Protein AF-W1V2W4-F1 (afdb_monomer)

InterPro domains:
  IPR027417 P-loop containing nucleoside triphosphate hydrolase [G3DSA:3.40.50.300] (11-116)
  IPR027417 P-loop containing nucleoside triphosphate hydrolase [SSF52540] (17-93)
  IPR048067 BREX-3 system BrxF [NF033453] (2-133)

pLDDT: mean 89.78, std 9.64, range [50.16, 97.0]

Sequence (136 aa):
VQDVRERWEQIQDDDERILFIVGGPGSGKSLLIRELSEQKGWKYLEAKQLIEEEFLLVPRDERPQLAEEVICRALSRSDTEVVLLDGINVFFAPILNLKPFELLKTISKKYPIVVGWRGHIEGDQLYLEHNNNPKH

Mean predicted aligned error: 4.46 Å

Nearest PDB structures (foldseek):
  6nyw-assembly1_B  TM=5.474E-01  e=3.063E-03  Drosophila melanogaster
  3hte-assembly1_F  TM=4.629E-01  e=1.077E-02  Escherichia coli K-12
  3hte-assembly1_E  TM=4.147E-01  e=1.384E-02  Escherichia coli K-12
  4eun-assembly1_A-2  TM=4.117E-01  e=4.291E-02  Janibacter sp. HTCC2649
  6kww-assembly24_L  TM=4.006E-01  e=9.123E-02  Staphylococcus aureus subsp. aureus Mu50

Foldseek 3Di:
DVVVVVVQVVCVPPLFQEAEDEEAPPPCLVVVLVVCCVVAVAAEDEVVQLCDPVLLVPPQVCLQVCSLVSSLVVVVVDPGQEYEYENLLVQLPVSSNYPSVVSSRVNRSVHNYYYYFYWDDDPNDTWGDHPNDTDD

Radius of gyration: 14.72 Å; Cα contacts (8 Å, |Δi|>4): 194; chains: 1; bounding box: 32×39×38 Å

Structure (mmCIF, N/CA/C/O backbone):
data_AF-W1V2W4-F1
#
_entry.id   AF-W1V2W4-F1
#
loop_
_atom_site.group_PDB
_atom_site.id
_atom_site.type_symbol
_atom_site.label_atom_id
_atom_site.label_alt_id
_atom_site.label_comp_id
_atom_site.label_asym_id
_atom_site.label_entity_id
_atom_site.label_seq_id
_atom_site.pdbx_PDB_ins_code
_atom_site.Cartn_x
_atom_site.Cartn_y
_atom_site.Cartn_z
_atom_site.occupancy
_atom_site.B_iso_or_equiv
_atom_site.auth_seq_id
_atom_site.auth_comp_id
_atom_site.auth_asym_id
_atom_site.auth_atom_id
_atom_site.pdbx_PDB_model_num
ATOM 1 N N . VAL A 1 1 ? -3.919 7.498 15.839 1.00 64.75 1 VAL A N 1
ATOM 2 C CA . VAL A 1 1 ? -4.554 6.162 15.691 1.00 64.75 1 VAL A CA 1
ATOM 3 C C . VAL A 1 1 ? -6.066 6.253 15.496 1.00 64.75 1 VAL A C 1
ATOM 5 O O . VAL A 1 1 ? -6.550 5.664 14.538 1.00 64.75 1 VAL A O 1
ATOM 8 N N . GLN A 1 2 ? -6.800 6.977 16.351 1.00 67.31 2 GLN A N 1
ATOM 9 C CA . GLN A 1 2 ? -8.268 7.069 16.284 1.00 67.31 2 GLN A CA 1
ATOM 10 C C . GLN A 1 2 ? -8.789 7.543 14.911 1.00 67.31 2 GLN A C 1
ATOM 12 O O . GLN A 1 2 ? -9.618 6.859 14.323 1.00 67.31 2 GLN A O 1
ATOM 17 N N . ASP A 1 3 ? -8.207 8.597 14.337 1.00 84.56 3 ASP A N 1
ATOM 18 C CA . ASP A 1 3 ? -8.630 9.133 13.030 1.00 84.56 3 ASP A CA 1
ATOM 19 C C . ASP A 1 3 ? -8.487 8.120 11.879 1.00 84.56 3 ASP A C 1
ATOM 21 O O . ASP A 1 3 ? -9.339 8.028 11.000 1.00 84.56 3 ASP A O 1
ATOM 25 N N . VAL A 1 4 ? -7.419 7.310 11.894 1.00 84.69 4 VAL A N 1
ATOM 26 C CA . VAL A 1 4 ? -7.187 6.264 10.879 1.00 84.69 4 VAL A CA 1
ATOM 27 C C . VAL A 1 4 ? -8.271 5.195 10.961 1.00 84.69 4 VAL A C 1
ATOM 29 O O . VAL A 1 4 ? -8.730 4.703 9.936 1.00 84.69 4 VAL A O 1
ATOM 32 N N . ARG A 1 5 ? -8.702 4.853 12.178 1.00 82.12 5 ARG A N 1
ATOM 33 C CA . ARG A 1 5 ? -9.769 3.880 12.404 1.00 82.12 5 ARG A CA 1
ATOM 34 C C . ARG A 1 5 ? -11.116 4.408 11.924 1.00 82.12 5 ARG A C 1
ATOM 36 O O . ARG A 1 5 ? -11.816 3.698 11.219 1.00 82.12 5 ARG A O 1
ATOM 43 N N . GLU A 1 6 ? -11.469 5.634 12.289 1.00 87.19 6 GLU A N 1
ATOM 44 C CA . GLU A 1 6 ? -12.731 6.239 11.851 1.00 87.19 6 GLU A CA 1
ATOM 45 C C . GLU A 1 6 ? -12.789 6.326 10.326 1.00 87.19 6 GLU A C 1
ATOM 47 O O . GLU A 1 6 ? -13.814 6.026 9.716 1.00 87.19 6 GLU A O 1
ATOM 52 N N . ARG A 1 7 ? -11.660 6.659 9.691 1.00 90.00 7 ARG A N 1
ATOM 53 C CA . ARG A 1 7 ? -11.567 6.666 8.234 1.00 90.00 7 ARG A CA 1
ATOM 54 C C . ARG A 1 7 ? -11.635 5.265 7.629 1.00 90.00 7 ARG A C 1
ATOM 56 O O . ARG A 1 7 ? -12.228 5.111 6.569 1.00 90.00 7 ARG A O 1
ATOM 63 N N . TRP A 1 8 ? -11.061 4.261 8.291 1.00 90.31 8 TRP A N 1
ATOM 64 C CA . TRP A 1 8 ? -11.168 2.858 7.885 1.00 90.31 8 TRP A CA 1
ATOM 65 C C . TRP A 1 8 ? -12.619 2.364 7.915 1.00 90.31 8 TRP A C 1
ATOM 67 O O . TRP A 1 8 ? -13.103 1.818 6.928 1.00 90.31 8 TRP A O 1
ATOM 77 N N . GLU A 1 9 ? -13.343 2.635 9.003 1.00 89.06 9 GLU A N 1
ATOM 78 C CA . GLU A 1 9 ? -14.748 2.240 9.166 1.00 89.06 9 GLU A CA 1
ATOM 79 C C . GLU A 1 9 ? -15.659 2.850 8.081 1.00 89.06 9 GLU A C 1
ATOM 81 O O . GLU 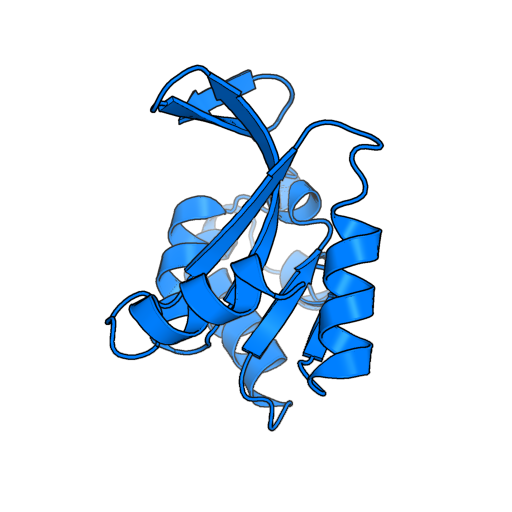A 1 9 ? -16.680 2.260 7.735 1.00 89.06 9 GLU A O 1
ATOM 86 N N . GLN A 1 10 ? -15.284 3.994 7.500 1.00 91.44 10 GLN A N 1
ATOM 87 C CA . GLN A 1 10 ? -16.025 4.634 6.405 1.00 91.44 10 GLN A CA 1
ATOM 88 C C . GLN A 1 10 ? -15.817 3.976 5.037 1.00 91.44 10 GLN A C 1
ATOM 90 O O . GLN A 1 10 ? -16.682 4.127 4.183 1.00 91.44 10 GLN A O 1
ATOM 95 N N . ILE A 1 11 ? -14.683 3.303 4.818 1.00 92.44 11 ILE A N 1
ATOM 96 C CA . ILE A 1 11 ? -14.320 2.726 3.511 1.00 92.44 11 ILE A CA 1
ATOM 97 C C . ILE A 1 11 ? -14.387 1.196 3.499 1.00 92.44 11 ILE A C 1
ATOM 99 O O . ILE A 1 11 ? -14.098 0.579 2.482 1.00 92.44 11 ILE A O 1
ATOM 103 N N . GLN A 1 12 ? -14.721 0.556 4.624 1.00 89.75 12 GLN A N 1
ATOM 104 C CA . GLN A 1 12 ? -14.659 -0.905 4.774 1.00 89.75 12 GLN A CA 1
ATOM 105 C C . GLN A 1 12 ? -15.577 -1.674 3.806 1.00 89.75 12 GLN A C 1
ATOM 107 O O . GLN A 1 12 ? -15.279 -2.823 3.471 1.00 89.75 12 GLN A O 1
ATOM 112 N N . ASP A 1 13 ? -16.651 -1.025 3.346 1.00 91.62 13 ASP A N 1
ATOM 113 C CA . ASP A 1 13 ? -17.644 -1.570 2.414 1.00 91.62 13 ASP A CA 1
ATOM 114 C C . ASP A 1 13 ? -17.405 -1.135 0.953 1.00 91.62 13 ASP A C 1
ATOM 116 O O . ASP A 1 13 ? -18.168 -1.516 0.061 1.00 91.62 13 ASP A O 1
ATOM 120 N N . ASP A 1 14 ? -16.352 -0.355 0.686 1.00 94.31 14 ASP A N 1
ATOM 121 C CA . ASP A 1 14 ? -16.000 0.071 -0.669 1.00 94.31 14 ASP A CA 1
ATOM 122 C C . ASP A 1 14 ? -15.388 -1.087 -1.479 1.00 94.31 14 ASP A C 1
ATOM 124 O O . ASP A 1 14 ? -14.789 -2.017 -0.934 1.00 94.31 14 ASP A O 1
ATOM 128 N N . ASP A 1 15 ? -15.473 -1.007 -2.813 1.00 93.00 15 ASP A N 1
ATOM 129 C CA . ASP A 1 15 ? -14.776 -1.952 -3.702 1.00 93.00 15 ASP A CA 1
ATOM 130 C C . ASP A 1 15 ? -13.252 -1.823 -3.570 1.00 93.00 15 ASP A C 1
ATOM 132 O O . ASP A 1 15 ? -12.547 -2.819 -3.613 1.00 93.00 15 ASP A O 1
ATOM 136 N N . GLU A 1 16 ? -12.728 -0.608 -3.386 1.00 94.44 16 GLU A N 1
ATOM 137 C CA . GLU A 1 16 ? -11.293 -0.330 -3.258 1.00 94.44 16 GLU A CA 1
ATOM 138 C C . GLU A 1 16 ? -10.959 0.128 -1.833 1.00 94.44 16 GLU A C 1
ATOM 140 O O . GLU A 1 16 ? -11.102 1.300 -1.490 1.00 94.44 16 GLU A O 1
ATOM 145 N N . ARG A 1 17 ? -10.456 -0.788 -0.999 1.00 96.12 17 ARG A N 1
ATOM 146 C 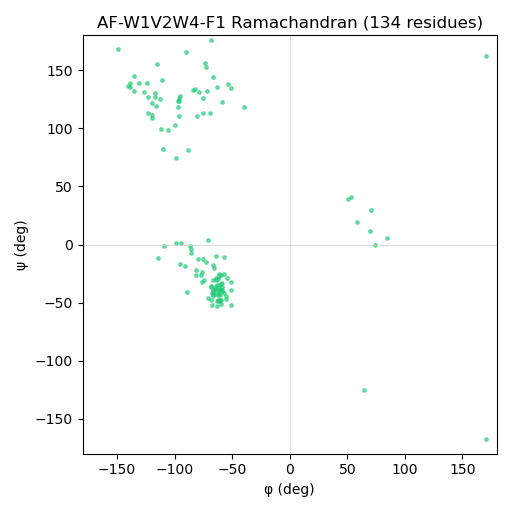CA . ARG A 1 17 ? -10.277 -0.553 0.445 1.00 96.12 17 ARG A CA 1
ATOM 147 C C . ARG A 1 17 ? -8.842 -0.183 0.783 1.00 96.12 17 ARG A C 1
ATOM 149 O O . ARG A 1 17 ? -8.063 -0.995 1.288 1.00 96.12 17 ARG A O 1
ATOM 156 N N . ILE A 1 18 ? -8.481 1.048 0.438 1.00 95.31 18 ILE A N 1
ATOM 157 C CA . ILE A 1 18 ? -7.134 1.595 0.619 1.00 95.31 18 ILE A CA 1
ATOM 158 C C . ILE A 1 18 ? -7.162 2.918 1.379 1.00 95.31 18 ILE A C 1
ATOM 160 O O . ILE A 1 18 ? -7.886 3.843 1.020 1.00 95.31 18 ILE A O 1
ATOM 164 N N . LEU A 1 19 ? -6.312 3.031 2.399 1.00 94.56 19 LEU A N 1
ATOM 165 C CA . LEU A 1 19 ? -6.089 4.277 3.128 1.00 94.56 19 LEU A CA 1
ATOM 166 C C . LEU A 1 19 ? -4.610 4.661 3.097 1.00 94.56 19 LEU A C 1
ATOM 168 O O . LEU A 1 19 ? -3.746 3.877 3.484 1.00 94.56 19 LEU A O 1
ATOM 172 N N . PHE A 1 20 ? -4.308 5.886 2.675 1.00 92.56 20 PHE A N 1
ATOM 173 C CA . PHE A 1 20 ? -2.943 6.406 2.681 1.00 92.56 20 PHE A CA 1
ATOM 174 C C . PHE A 1 20 ? -2.675 7.225 3.943 1.00 92.56 20 PHE A C 1
ATOM 176 O O . PHE A 1 20 ? -3.395 8.174 4.246 1.00 92.56 20 PHE A O 1
ATOM 183 N N . ILE A 1 21 ? -1.593 6.898 4.647 1.00 93.44 21 ILE A N 1
ATOM 184 C CA . ILE A 1 21 ? -1.017 7.751 5.686 1.00 93.44 21 ILE A CA 1
ATOM 185 C C . ILE A 1 21 ? 0.113 8.542 5.032 1.00 93.44 21 ILE A C 1
ATOM 187 O O . ILE A 1 21 ? 1.148 7.977 4.671 1.00 93.44 21 ILE A O 1
ATOM 191 N N . VAL A 1 22 ? -0.091 9.848 4.881 1.00 91.56 22 VAL A N 1
ATOM 192 C CA . VAL A 1 22 ? 0.766 10.724 4.073 1.00 91.56 22 VAL A CA 1
ATOM 193 C C . VAL A 1 22 ? 1.544 11.687 4.964 1.00 91.56 22 VAL A C 1
ATOM 195 O O . VAL A 1 22 ? 1.048 12.165 5.980 1.00 91.56 22 VAL A O 1
ATOM 198 N N . GLY A 1 23 ? 2.799 11.951 4.607 1.00 90.81 23 GLY A N 1
ATOM 199 C CA . GLY A 1 23 ? 3.651 12.906 5.312 1.00 90.81 23 GLY A CA 1
ATOM 200 C C . GLY A 1 23 ? 5.103 12.856 4.845 1.00 90.81 23 GLY A C 1
ATOM 201 O O . GLY A 1 23 ? 5.548 11.862 4.258 1.00 90.81 23 GLY A O 1
ATOM 202 N N . GLY A 1 24 ? 5.872 13.899 5.147 1.00 89.50 24 GLY A N 1
ATOM 203 C CA . GLY A 1 24 ? 7.289 13.989 4.787 1.00 89.50 24 GLY A CA 1
ATOM 204 C C . GLY A 1 24 ? 8.198 13.002 5.545 1.00 89.50 24 GLY A C 1
ATOM 205 O O . GLY A 1 24 ? 7.750 12.247 6.420 1.00 89.50 24 GLY A O 1
ATOM 206 N N . PRO A 1 25 ? 9.501 12.954 5.228 1.00 86.88 25 PRO A N 1
ATOM 207 C CA . PRO A 1 25 ? 10.486 12.223 6.025 1.00 86.88 25 PRO A CA 1
ATOM 208 C C . PRO A 1 25 ? 10.439 12.639 7.506 1.00 86.88 25 PRO A C 1
ATOM 210 O O . PRO A 1 25 ? 10.285 13.812 7.819 1.00 86.88 25 PRO A O 1
ATOM 213 N N . GLY A 1 26 ? 10.542 11.676 8.427 1.00 88.81 26 GLY A N 1
ATOM 214 C CA . GLY A 1 26 ? 10.526 11.955 9.871 1.00 88.81 26 GLY A CA 1
ATOM 215 C C . GLY A 1 26 ? 9.159 12.313 10.472 1.00 88.81 26 GLY A C 1
ATOM 216 O O . GLY A 1 26 ? 9.068 12.466 11.682 1.00 88.81 26 GLY A O 1
ATOM 217 N N . SER A 1 27 ? 8.079 12.367 9.684 1.00 91.69 27 SER A N 1
ATOM 218 C CA . SER A 1 27 ? 6.745 12.783 10.158 1.00 91.69 27 SER A CA 1
ATOM 219 C C . SER A 1 27 ? 6.018 11.787 11.080 1.00 91.69 27 SER A C 1
ATOM 221 O O . SER A 1 27 ? 4.849 11.986 11.387 1.00 91.69 27 SER A O 1
ATOM 223 N N . GLY A 1 28 ? 6.648 10.670 11.460 1.00 93.81 28 GLY A N 1
ATOM 224 C CA . GLY A 1 28 ? 6.046 9.671 12.353 1.00 93.81 28 GLY A CA 1
ATOM 225 C C . GLY A 1 28 ? 5.131 8.621 11.701 1.00 93.81 28 GLY A C 1
ATOM 226 O O . GLY A 1 28 ? 4.581 7.797 12.420 1.00 93.81 28 GLY A O 1
ATOM 227 N N . LYS A 1 29 ? 4.995 8.563 10.364 1.00 94.12 29 LYS A N 1
ATOM 228 C CA . LYS A 1 29 ? 4.132 7.564 9.678 1.00 94.12 29 LYS A CA 1
ATOM 229 C C . LYS A 1 29 ? 4.393 6.121 10.115 1.00 94.12 29 LYS A C 1
ATOM 231 O O . LYS A 1 29 ? 3.468 5.423 10.502 1.00 94.12 29 LYS A O 1
ATOM 236 N N . SER A 1 30 ? 5.653 5.687 10.073 1.00 94.56 30 SER A N 1
ATOM 237 C CA . SER A 1 30 ? 6.036 4.323 10.454 1.00 94.56 30 SER A CA 1
ATOM 238 C C . SER A 1 30 ? 5.763 4.033 11.930 1.00 94.56 30 SER A C 1
ATOM 240 O O . SER A 1 30 ? 5.455 2.898 12.275 1.00 94.56 30 SER A O 1
ATOM 242 N N . LEU A 1 31 ? 5.846 5.050 12.799 1.00 95.56 31 LEU A N 1
ATOM 243 C CA . LEU A 1 31 ? 5.472 4.920 14.207 1.00 95.56 31 LEU A CA 1
ATOM 244 C C . LEU A 1 31 ? 3.961 4.692 14.333 1.00 95.56 31 LEU A C 1
ATOM 246 O O . LEU A 1 31 ? 3.556 3.687 14.903 1.00 95.56 31 LEU A O 1
ATOM 250 N N . LEU A 1 32 ? 3.145 5.545 13.703 1.00 95.31 32 LEU A N 1
ATOM 251 C CA . LEU A 1 32 ? 1.684 5.411 13.690 1.00 95.31 32 LEU A CA 1
ATOM 252 C C . LEU A 1 32 ? 1.226 4.057 13.122 1.00 95.31 32 LEU A C 1
ATOM 254 O O . LEU A 1 32 ? 0.314 3.431 13.655 1.00 95.31 32 LEU A O 1
ATOM 258 N N . ILE A 1 33 ? 1.868 3.589 12.051 1.00 95.69 33 ILE A N 1
ATOM 259 C CA . ILE A 1 33 ? 1.590 2.280 11.455 1.00 95.69 33 ILE A CA 1
ATOM 260 C C . ILE A 1 33 ? 1.886 1.143 12.447 1.00 95.69 33 ILE A C 1
ATOM 262 O O . ILE A 1 33 ? 1.093 0.213 12.571 1.00 95.69 33 ILE A O 1
ATOM 266 N N . ARG A 1 34 ? 3.004 1.203 13.175 1.00 95.75 34 ARG A N 1
ATOM 267 C CA . ARG A 1 34 ? 3.342 0.182 14.181 1.00 95.75 34 ARG A CA 1
ATOM 268 C C . ARG A 1 34 ? 2.377 0.210 15.364 1.00 95.75 34 ARG A C 1
ATOM 270 O O . ARG A 1 34 ? 1.899 -0.846 15.761 1.00 95.75 34 ARG A O 1
ATOM 277 N N . GLU A 1 35 ? 2.009 1.397 15.842 1.00 96.00 35 GLU A N 1
ATOM 278 C CA . GLU A 1 35 ? 0.992 1.562 16.890 1.00 96.00 35 GLU A CA 1
ATOM 279 C C . GLU A 1 35 ? -0.363 0.966 16.478 1.00 96.00 35 GLU A C 1
ATOM 281 O O . GLU A 1 35 ? -1.024 0.316 17.287 1.00 96.00 35 GLU A O 1
ATOM 286 N N . LEU A 1 36 ? -0.778 1.138 15.215 1.00 95.00 36 LEU A N 1
ATOM 287 C CA . LEU A 1 36 ? -1.988 0.503 14.678 1.00 95.00 36 LEU A CA 1
ATOM 288 C C . LEU A 1 36 ? -1.895 -1.025 14.726 1.00 95.00 36 LEU A C 1
ATOM 290 O O . LEU A 1 36 ? -2.856 -1.680 15.126 1.00 95.00 36 LEU A O 1
ATOM 294 N N . SER A 1 37 ? -0.741 -1.588 14.359 1.00 95.12 37 SER A N 1
ATOM 295 C CA . SER A 1 37 ? -0.515 -3.035 14.413 1.00 95.12 37 SER A CA 1
ATOM 296 C C . SER A 1 37 ? -0.650 -3.567 15.841 1.00 95.12 37 SER A C 1
ATOM 298 O O . SER A 1 37 ? -1.390 -4.521 16.073 1.00 95.12 37 SER A O 1
ATOM 300 N N . GLU A 1 38 ? -0.010 -2.904 16.805 1.00 95.25 38 GLU A N 1
ATOM 301 C CA . GLU A 1 38 ? -0.039 -3.289 18.221 1.00 95.25 38 GLU A CA 1
ATOM 302 C C . GLU A 1 38 ? -1.441 -3.173 18.834 1.00 95.25 38 GLU A C 1
ATOM 304 O O . GLU A 1 38 ? -1.880 -4.065 19.557 1.00 95.25 38 GLU A O 1
ATOM 309 N N . GLN A 1 39 ? -2.169 -2.094 18.536 1.00 93.50 39 GLN A N 1
ATOM 310 C CA . GLN A 1 39 ? -3.467 -1.819 19.159 1.00 93.50 39 GLN A CA 1
ATOM 311 C C . GLN A 1 39 ? -4.633 -2.581 18.522 1.00 93.50 39 GLN A C 1
ATOM 313 O O . GLN A 1 39 ? -5.659 -2.771 19.179 1.00 93.50 39 GLN A O 1
ATOM 318 N N . LYS A 1 40 ? -4.526 -2.956 17.241 1.00 90.75 40 LYS A N 1
ATOM 319 C CA . LYS A 1 40 ? -5.632 -3.558 16.472 1.00 90.75 40 LYS A CA 1
ATOM 320 C C . LYS A 1 40 ? -5.390 -5.005 16.063 1.00 90.75 40 LYS A C 1
ATOM 322 O O . LYS A 1 40 ? -6.316 -5.652 15.593 1.00 90.75 40 LYS A O 1
ATOM 327 N N . GLY A 1 41 ? -4.168 -5.517 16.211 1.00 92.25 41 GLY A N 1
ATOM 328 C CA . GLY A 1 41 ? -3.805 -6.834 15.682 1.00 92.25 41 GLY A CA 1
ATOM 32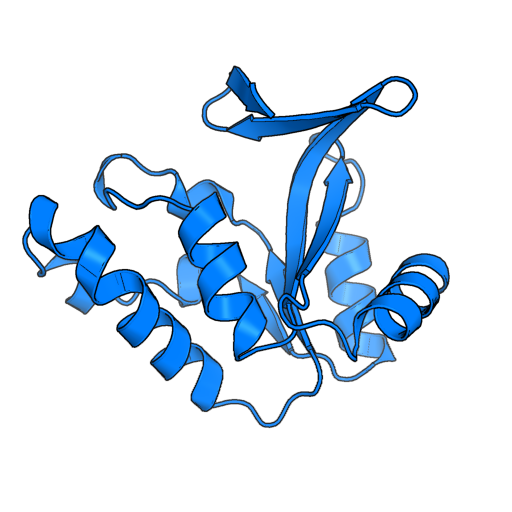9 C C . GLY A 1 41 ? -3.740 -6.872 14.150 1.00 92.25 41 GLY A C 1
ATOM 330 O O . GLY A 1 41 ? -3.656 -7.946 13.556 1.00 92.25 41 GLY A O 1
ATOM 331 N N . TRP A 1 42 ? -3.770 -5.707 13.498 1.00 94.81 42 TRP A N 1
ATOM 332 C CA . TRP A 1 42 ? -3.585 -5.578 12.057 1.00 94.81 42 TRP A CA 1
ATOM 333 C C . TRP A 1 42 ? -2.155 -5.951 11.670 1.00 94.81 42 TRP A C 1
ATOM 335 O O . TRP A 1 42 ? -1.196 -5.682 12.404 1.00 94.81 42 TRP A O 1
ATOM 345 N N . LYS A 1 43 ? -1.985 -6.581 10.508 1.00 95.44 43 LYS A N 1
ATOM 346 C CA . LYS A 1 43 ? -0.694 -7.146 10.114 1.00 95.44 43 LYS A CA 1
ATOM 347 C C . LYS A 1 43 ? 0.238 -6.072 9.562 1.00 95.44 43 LYS A C 1
ATOM 349 O O . LYS A 1 43 ? 0.049 -5.609 8.444 1.00 95.44 43 LYS A O 1
ATOM 354 N N . TYR A 1 44 ? 1.300 -5.748 10.297 1.00 96.19 44 TYR A N 1
ATOM 355 C CA . TYR A 1 44 ? 2.421 -4.966 9.767 1.00 96.19 44 TYR A CA 1
ATOM 356 C C . TYR A 1 44 ? 3.271 -5.771 8.781 1.00 96.19 44 TYR A C 1
ATOM 358 O O . TYR A 1 44 ? 3.682 -6.896 9.089 1.00 96.19 44 TYR A O 1
ATOM 366 N N . LEU A 1 45 ? 3.574 -5.164 7.630 1.00 95.75 45 LEU A N 1
ATOM 367 C CA . LEU A 1 45 ? 4.534 -5.649 6.642 1.00 95.75 45 LEU A CA 1
ATOM 368 C C . LEU A 1 45 ? 5.371 -4.491 6.091 1.00 95.75 45 LEU A C 1
ATOM 370 O O . LEU A 1 45 ? 4.862 -3.422 5.744 1.00 95.75 45 LEU A O 1
ATOM 374 N N . GLU A 1 46 ? 6.668 -4.738 5.928 1.00 96.00 46 GLU A N 1
ATOM 375 C CA . GLU A 1 46 ? 7.483 -3.896 5.058 1.00 96.00 46 GLU A CA 1
ATOM 376 C C . GLU A 1 46 ? 7.234 -4.305 3.605 1.00 96.00 46 GLU A C 1
ATOM 378 O O . GLU A 1 46 ? 7.353 -5.480 3.266 1.00 96.00 46 GLU A O 1
ATOM 383 N N . ALA A 1 47 ? 6.972 -3.350 2.712 1.00 95.38 47 ALA A N 1
ATOM 384 C CA . ALA A 1 47 ? 6.670 -3.621 1.304 1.00 95.38 47 ALA A CA 1
ATOM 385 C C . ALA A 1 47 ? 7.752 -4.464 0.603 1.00 95.38 47 ALA A C 1
ATOM 387 O O . ALA A 1 47 ? 7.446 -5.250 -0.288 1.00 95.38 47 ALA A O 1
ATOM 388 N N . LYS A 1 48 ? 9.015 -4.367 1.044 1.00 94.06 48 LYS A N 1
ATOM 389 C CA . LYS A 1 48 ? 10.121 -5.189 0.521 1.00 94.06 48 LYS A CA 1
ATOM 390 C C . LYS A 1 48 ? 9.906 -6.691 0.745 1.00 94.06 48 LYS A C 1
ATOM 392 O O . LYS A 1 48 ? 10.406 -7.484 -0.033 1.00 94.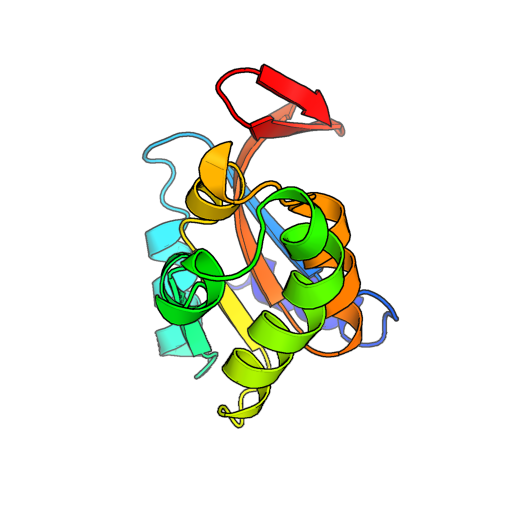06 48 LYS A O 1
ATOM 397 N N . GLN A 1 49 ? 9.155 -7.073 1.780 1.00 9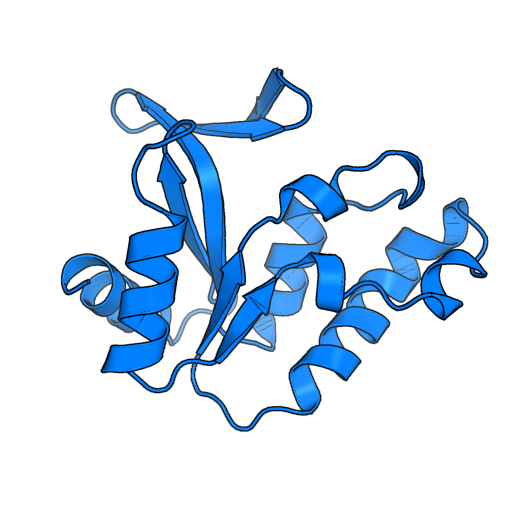3.62 49 GLN A N 1
ATOM 398 C CA . GLN A 1 49 ? 8.827 -8.468 2.095 1.00 93.62 49 GLN A CA 1
ATOM 399 C C . GLN A 1 49 ? 7.808 -9.064 1.116 1.00 93.62 49 GLN A C 1
ATOM 401 O O . GLN A 1 49 ? 7.646 -10.276 1.082 1.00 93.62 49 GLN A O 1
ATOM 406 N N . LEU A 1 50 ? 7.124 -8.224 0.331 1.00 92.69 50 LEU A N 1
ATOM 407 C CA . LEU A 1 50 ? 6.199 -8.658 -0.718 1.00 92.69 50 LEU A CA 1
ATOM 408 C C . LEU A 1 50 ? 6.906 -8.938 -2.053 1.00 92.69 50 LEU A C 1
ATOM 410 O O . LEU A 1 50 ? 6.269 -9.409 -2.991 1.00 92.69 50 LEU A O 1
ATOM 414 N N . ILE A 1 51 ? 8.202 -8.629 -2.153 1.00 90.69 51 ILE A N 1
ATOM 415 C CA . ILE A 1 51 ? 9.028 -8.892 -3.330 1.00 90.69 51 ILE A CA 1
ATOM 416 C C . ILE A 1 51 ? 9.946 -10.073 -3.006 1.00 90.69 51 ILE A C 1
ATOM 418 O O . ILE A 1 51 ? 10.970 -9.904 -2.348 1.00 90.69 51 ILE A O 1
ATOM 422 N N . GLU A 1 52 ? 9.561 -11.270 -3.447 1.00 86.75 52 GLU A N 1
ATOM 423 C CA . GLU A 1 52 ? 10.374 -12.486 -3.301 1.00 86.75 52 GLU A CA 1
ATOM 424 C C . GLU A 1 52 ? 11.579 -12.458 -4.269 1.00 86.75 52 GLU A C 1
ATOM 426 O O . GLU A 1 52 ? 11.526 -11.822 -5.326 1.00 86.75 52 GLU A O 1
ATOM 431 N N . GLU A 1 53 ? 12.682 -13.135 -3.935 1.00 87.81 53 GLU A N 1
ATOM 432 C CA . GLU A 1 53 ? 13.882 -13.166 -4.792 1.00 87.81 53 GLU A CA 1
ATOM 433 C C . GLU A 1 53 ? 13.579 -13.801 -6.157 1.00 87.81 53 GLU A C 1
ATOM 435 O O . GLU A 1 53 ? 14.058 -13.339 -7.194 1.00 87.81 53 GLU A O 1
ATOM 440 N N . GLU A 1 54 ? 12.699 -14.799 -6.176 1.00 90.38 54 GLU A N 1
ATOM 441 C CA . GLU A 1 54 ? 12.216 -15.480 -7.372 1.00 90.38 54 GLU A CA 1
ATOM 442 C C . GLU A 1 54 ? 11.471 -14.529 -8.318 1.00 90.38 54 GLU A C 1
ATOM 444 O O . GLU A 1 54 ? 11.537 -14.693 -9.538 1.00 90.38 54 GLU A O 1
ATOM 449 N N . PHE A 1 55 ? 10.827 -13.479 -7.794 1.00 92.69 55 PHE A N 1
ATOM 450 C CA . PHE A 1 55 ? 10.195 -12.452 -8.626 1.00 92.69 55 PHE A CA 1
ATOM 451 C C . PHE A 1 55 ? 11.225 -11.682 -9.463 1.00 92.69 55 PHE A C 1
ATOM 453 O O . PHE A 1 55 ? 10.932 -11.233 -10.572 1.00 92.69 55 PHE A O 1
ATOM 460 N N . LEU A 1 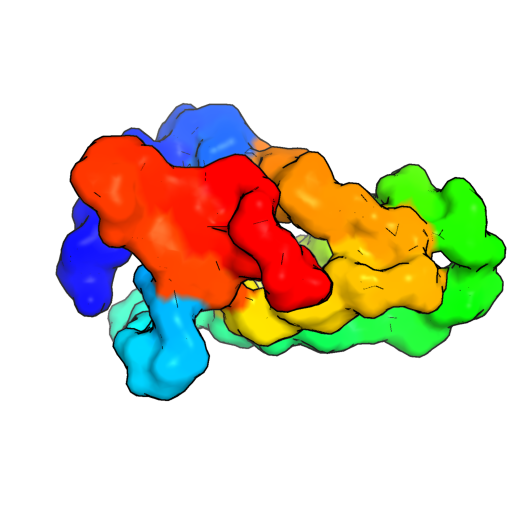56 ? 12.465 -11.562 -8.978 1.00 91.69 56 LEU A N 1
ATOM 461 C CA . LEU A 1 56 ? 13.551 -10.917 -9.716 1.00 91.69 56 LEU A CA 1
ATOM 462 C C . LEU A 1 56 ? 14.102 -11.791 -10.852 1.00 91.69 56 LEU A C 1
ATOM 464 O O . LEU A 1 56 ? 14.814 -11.261 -11.709 1.00 91.69 56 LEU A O 1
ATOM 468 N N . LEU A 1 57 ? 13.752 -13.080 -10.903 1.00 94.25 57 LEU A N 1
ATOM 469 C CA . LEU A 1 57 ? 14.079 -13.977 -12.017 1.00 94.25 57 LEU A CA 1
ATOM 470 C C . LEU A 1 57 ? 13.110 -13.815 -13.198 1.00 94.25 57 LEU A C 1
ATOM 472 O O . LEU A 1 57 ? 13.471 -14.126 -14.332 1.00 94.25 57 LEU A O 1
ATOM 476 N N . VAL A 1 58 ? 11.906 -13.285 -12.955 1.00 95.56 58 VAL A N 1
ATOM 477 C CA . VAL A 1 58 ? 10.922 -12.970 -14.002 1.00 95.56 58 VAL A CA 1
ATOM 478 C C . VAL A 1 58 ? 11.490 -11.887 -14.930 1.00 95.56 58 VAL A C 1
ATOM 480 O O . VAL A 1 58 ? 12.024 -10.885 -14.427 1.00 95.56 58 VAL A O 1
ATOM 483 N N . PRO A 1 59 ? 11.365 -12.018 -16.266 1.00 97.00 59 PRO A N 1
ATOM 484 C CA . PRO A 1 59 ? 11.747 -10.967 -17.203 1.00 97.00 59 PRO A CA 1
ATOM 485 C C . PRO A 1 59 ? 11.118 -9.623 -16.834 1.00 97.00 59 PRO A C 1
ATOM 487 O O . PRO A 1 59 ? 9.935 -9.535 -16.511 1.00 97.00 59 PRO A O 1
ATOM 490 N N . ARG A 1 60 ? 11.915 -8.549 -16.872 1.00 96.06 60 ARG A N 1
ATOM 491 C CA . ARG A 1 60 ? 11.509 -7.220 -16.387 1.00 96.06 60 ARG A CA 1
ATOM 492 C C . ARG A 1 60 ? 10.173 -6.747 -16.969 1.00 96.06 60 ARG A C 1
ATOM 494 O O . ARG A 1 60 ? 9.381 -6.144 -16.248 1.00 96.06 60 ARG A O 1
ATOM 501 N N . ASP A 1 61 ? 9.923 -7.019 -18.243 1.00 96.56 61 ASP A N 1
ATOM 502 C CA . ASP A 1 61 ? 8.731 -6.543 -18.951 1.00 96.56 61 ASP A CA 1
ATOM 503 C C . ASP A 1 61 ? 7.467 -7.375 -18.669 1.00 96.56 61 ASP A C 1
ATOM 505 O O . ASP A 1 61 ? 6.369 -6.898 -18.944 1.00 96.56 61 ASP A O 1
ATOM 509 N N . GLU A 1 62 ? 7.612 -8.552 -18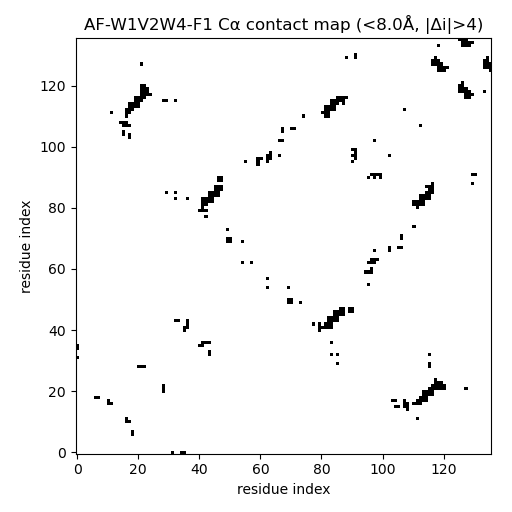.050 1.00 96.44 62 GLU A N 1
ATOM 510 C CA . GLU A 1 62 ? 6.515 -9.443 -17.623 1.00 96.44 62 GLU A CA 1
ATOM 511 C C . GLU A 1 62 ? 6.112 -9.237 -16.149 1.00 96.44 62 GLU A C 1
ATOM 513 O O . GLU A 1 62 ? 5.035 -9.644 -15.706 1.00 96.44 62 GLU A O 1
ATOM 518 N N . ARG A 1 63 ? 6.970 -8.575 -15.359 1.00 96.69 63 ARG A N 1
ATOM 519 C CA . ARG A 1 63 ? 6.731 -8.289 -13.934 1.00 96.69 63 ARG A CA 1
ATOM 520 C C . ARG A 1 63 ? 5.427 -7.538 -13.653 1.00 96.69 63 ARG A C 1
ATOM 522 O O . ARG A 1 63 ? 4.745 -7.950 -12.717 1.00 96.69 63 ARG A O 1
ATOM 529 N N . PRO A 1 64 ? 5.034 -6.476 -14.394 1.00 95.94 64 PRO A N 1
ATOM 530 C CA . PRO A 1 64 ? 3.785 -5.779 -14.098 1.00 95.94 64 PRO A CA 1
ATOM 531 C C . PRO A 1 64 ? 2.550 -6.686 -14.159 1.00 95.94 64 PRO A C 1
ATOM 533 O O . PRO A 1 64 ? 1.614 -6.464 -13.397 1.00 95.94 64 PRO A O 1
ATOM 536 N N . GLN A 1 65 ? 2.541 -7.689 -15.043 1.00 94.12 65 GLN A N 1
ATOM 537 C CA . GLN A 1 65 ? 1.417 -8.615 -15.202 1.00 94.12 65 GLN A CA 1
ATOM 538 C C . GLN A 1 65 ? 1.365 -9.657 -14.078 1.00 94.12 65 GLN A C 1
ATOM 540 O O . GLN A 1 65 ? 0.279 -10.065 -13.682 1.00 94.12 65 GLN A O 1
ATOM 545 N N . LEU A 1 66 ? 2.521 -10.058 -13.542 1.00 95.12 66 LEU A N 1
ATOM 546 C CA . LEU A 1 66 ? 2.623 -11.071 -12.484 1.00 95.12 66 LEU A CA 1
ATOM 547 C C . LEU A 1 66 ? 2.596 -10.490 -11.062 1.00 95.12 66 LEU A C 1
ATOM 549 O O . LEU A 1 66 ? 2.334 -11.214 -10.102 1.00 95.12 66 LEU A O 1
ATOM 553 N N . ALA A 1 67 ? 2.865 -9.192 -10.903 1.00 95.56 67 ALA A N 1
ATOM 554 C CA . ALA A 1 67 ? 3.018 -8.560 -9.594 1.00 95.56 67 ALA A CA 1
ATOM 555 C C . ALA A 1 67 ? 1.775 -8.685 -8.703 1.00 95.56 67 ALA A C 1
ATOM 557 O O . ALA A 1 67 ? 1.916 -8.903 -7.501 1.00 95.56 67 ALA A O 1
ATOM 558 N N . GLU A 1 68 ? 0.571 -8.561 -9.273 1.00 95.06 68 GLU A N 1
ATOM 559 C CA . GLU A 1 68 ? -0.671 -8.723 -8.509 1.00 95.06 68 GLU A CA 1
ATOM 560 C C . GLU A 1 68 ? -0.745 -10.123 -7.896 1.00 95.06 68 GLU A C 1
ATOM 562 O O . GLU A 1 68 ? -0.937 -10.250 -6.690 1.00 95.06 68 GLU A O 1
ATOM 567 N N . GLU A 1 69 ? -0.548 -11.165 -8.705 1.00 93.50 69 GLU A N 1
ATOM 568 C CA . GLU A 1 69 ? -0.637 -12.556 -8.260 1.00 93.50 69 GLU A CA 1
ATOM 569 C C . GLU A 1 69 ? 0.369 -12.850 -7.142 1.00 93.50 69 GLU A C 1
ATOM 571 O O . GLU A 1 69 ? -0.001 -13.396 -6.099 1.00 93.50 69 GLU A O 1
ATOM 576 N N . VAL A 1 70 ? 1.624 -12.435 -7.330 1.00 92.56 70 VAL A N 1
ATOM 577 C CA . VAL A 1 70 ? 2.707 -12.657 -6.361 1.00 92.56 70 VAL A CA 1
ATOM 578 C C . VAL A 1 70 ? 2.402 -11.967 -5.033 1.00 92.56 70 VAL A C 1
ATOM 580 O O . VAL A 1 70 ? 2.460 -12.603 -3.978 1.00 92.56 70 VAL A O 1
ATOM 583 N N . ILE A 1 71 ? 2.003 -10.694 -5.068 1.00 93.19 71 ILE A N 1
ATOM 584 C CA . ILE A 1 71 ? 1.674 -9.949 -3.849 1.00 93.19 71 ILE A CA 1
ATOM 585 C C . ILE A 1 71 ? 0.421 -10.528 -3.186 1.00 93.19 71 ILE A C 1
ATOM 587 O O . ILE A 1 71 ? 0.422 -10.759 -1.978 1.00 93.19 71 ILE A O 1
ATOM 591 N N . CYS A 1 72 ? -0.634 -10.830 -3.947 1.00 92.94 72 CYS A N 1
ATOM 592 C CA . CYS A 1 72 ? -1.845 -11.444 -3.404 1.00 92.94 72 CYS A CA 1
ATOM 593 C C . CYS A 1 72 ? -1.561 -12.794 -2.735 1.00 92.94 72 CYS A C 1
ATOM 595 O O . CYS A 1 72 ? -2.161 -13.084 -1.702 1.00 92.94 72 CYS A O 1
ATOM 597 N N . ARG A 1 73 ? -0.641 -13.601 -3.274 1.00 90.56 73 ARG A N 1
ATOM 598 C CA . ARG A 1 73 ? -0.207 -14.867 -2.663 1.00 90.56 73 ARG A CA 1
ATOM 599 C C . ARG A 1 73 ? 0.577 -14.653 -1.367 1.00 90.56 73 ARG A C 1
ATOM 601 O O . ARG A 1 73 ? 0.446 -15.451 -0.440 1.00 90.56 73 ARG A O 1
ATOM 608 N N . ALA A 1 74 ? 1.389 -13.601 -1.287 1.00 89.69 74 ALA A N 1
ATOM 609 C CA . ALA A 1 74 ? 2.084 -13.246 -0.053 1.00 89.69 74 ALA A CA 1
ATOM 610 C C . ALA A 1 74 ? 1.091 -12.803 1.040 1.00 89.69 74 ALA A C 1
ATOM 612 O O . ALA A 1 74 ? 1.220 -13.214 2.194 1.00 89.69 74 ALA A O 1
ATOM 613 N N . LEU A 1 75 ? 0.066 -12.029 0.664 1.00 90.81 75 LEU A N 1
ATOM 614 C CA . LEU A 1 75 ? -0.969 -11.526 1.576 1.00 90.81 75 LEU A CA 1
ATOM 615 C C . LEU A 1 75 ? -1.981 -12.597 2.012 1.00 90.81 75 LEU A C 1
ATOM 617 O O . LEU A 1 75 ? -2.446 -12.565 3.148 1.00 90.81 75 LEU A O 1
ATOM 621 N N . SER A 1 76 ? -2.273 -13.598 1.173 1.00 88.56 76 SER A N 1
ATOM 622 C CA . SER A 1 76 ? -3.245 -14.660 1.492 1.00 88.56 76 SER A CA 1
ATOM 623 C C . SER A 1 76 ? -2.839 -15.547 2.677 1.00 88.56 76 SER A C 1
ATOM 625 O O . SER A 1 76 ? -3.613 -16.393 3.115 1.00 88.56 76 SER A O 1
ATOM 627 N N . ARG A 1 77 ? -1.598 -15.419 3.161 1.00 77.50 77 ARG A N 1
ATOM 628 C CA . ARG A 1 77 ? -1.035 -16.217 4.259 1.00 77.50 77 ARG A CA 1
ATOM 629 C C . ARG A 1 77 ? -1.341 -15.643 5.647 1.00 77.50 77 ARG A C 1
ATOM 631 O O . ARG A 1 77 ? -0.913 -16.235 6.635 1.00 77.50 77 ARG A O 1
ATOM 638 N N . SER A 1 78 ? -2.035 -14.508 5.740 1.00 77.06 78 SER A N 1
ATOM 639 C CA . SER A 1 78 ? -2.429 -13.898 7.015 1.00 77.06 78 SER A CA 1
ATOM 640 C C . SER A 1 78 ? -3.942 -13.845 7.181 1.00 77.06 78 SER A C 1
ATOM 642 O O . SER A 1 78 ? -4.631 -13.328 6.309 1.00 77.06 78 SER A O 1
ATOM 644 N N . ASP A 1 79 ? -4.429 -14.299 8.335 1.00 82.94 79 ASP A N 1
ATOM 645 C CA . ASP A 1 79 ? -5.802 -14.071 8.791 1.00 82.94 79 ASP A CA 1
ATOM 646 C C . ASP A 1 79 ? -5.844 -12.746 9.567 1.00 82.94 79 ASP A C 1
ATOM 648 O O . ASP A 1 79 ? -5.656 -12.696 10.782 1.00 82.94 79 ASP A O 1
ATOM 652 N N . THR A 1 80 ? -5.912 -11.636 8.832 1.00 89.12 80 THR A N 1
ATOM 653 C CA . THR A 1 80 ? -5.914 -10.280 9.394 1.00 89.12 80 THR A CA 1
ATOM 654 C C . THR A 1 80 ? -6.984 -9.444 8.715 1.00 89.12 80 THR A C 1
ATOM 656 O O . THR A 1 80 ? -7.220 -9.585 7.517 1.00 89.12 80 THR A O 1
ATOM 659 N N . GLU A 1 81 ? -7.612 -8.555 9.480 1.00 90.62 81 GLU A N 1
ATOM 660 C CA . GLU A 1 81 ? -8.620 -7.638 8.952 1.00 90.62 81 GLU A CA 1
ATOM 661 C C . GLU A 1 81 ? -8.002 -6.624 7.983 1.00 90.62 81 GLU A C 1
ATOM 663 O O . GLU A 1 81 ? -8.572 -6.359 6.931 1.00 90.62 81 GLU A O 1
ATOM 668 N N . VAL A 1 82 ? -6.830 -6.073 8.327 1.00 94.38 82 VAL A N 1
ATOM 669 C CA . VAL A 1 82 ? -6.160 -5.003 7.579 1.00 94.38 82 VAL A CA 1
ATOM 670 C C . VAL A 1 82 ? -4.663 -5.265 7.510 1.00 94.38 82 VAL A C 1
ATOM 672 O O . VAL A 1 82 ? -4.017 -5.587 8.513 1.00 94.38 82 VAL A O 1
ATOM 675 N N . VAL A 1 83 ? -4.093 -5.070 6.323 1.00 96.06 83 VAL A N 1
ATOM 676 C CA . VAL A 1 83 ? -2.647 -5.109 6.107 1.00 96.06 83 VAL A CA 1
ATOM 677 C C . VAL A 1 83 ? -2.084 -3.693 6.150 1.00 96.06 83 VAL A C 1
ATOM 679 O O . VAL A 1 83 ? -2.499 -2.793 5.425 1.00 96.06 83 VAL A O 1
ATOM 682 N N . LEU A 1 84 ? -1.087 -3.504 6.997 1.00 97.00 84 LEU A N 1
ATOM 683 C CA . LEU A 1 84 ? -0.375 -2.256 7.197 1.00 97.00 84 LEU A CA 1
ATOM 684 C C . LEU A 1 84 ? 0.942 -2.303 6.409 1.00 97.00 84 LEU A C 1
ATOM 686 O O . LEU A 1 84 ? 1.896 -2.958 6.831 1.00 97.00 84 LEU A O 1
ATOM 690 N N . LEU A 1 85 ? 0.990 -1.622 5.264 1.00 96.69 85 LEU A N 1
ATOM 691 C CA . LEU A 1 85 ? 2.141 -1.588 4.363 1.00 96.69 85 LEU A CA 1
ATOM 692 C C . LEU A 1 85 ? 2.994 -0.341 4.592 1.00 96.69 85 LEU A C 1
ATOM 694 O O . LEU A 1 85 ? 2.557 0.789 4.364 1.00 96.69 85 LEU A O 1
ATOM 698 N N . ASP A 1 86 ? 4.249 -0.551 4.975 1.00 96.06 86 ASP A N 1
ATOM 699 C CA . ASP A 1 86 ? 5.237 0.514 5.141 1.00 96.06 86 ASP A CA 1
ATOM 700 C C . ASP A 1 86 ? 6.387 0.375 4.133 1.00 96.06 86 ASP A C 1
ATOM 702 O O . ASP A 1 86 ? 6.677 -0.708 3.624 1.00 96.06 86 ASP A O 1
ATOM 706 N N . GLY A 1 87 ? 7.063 1.480 3.822 1.00 93.62 87 GLY A N 1
ATOM 707 C CA . GLY A 1 87 ? 8.243 1.457 2.954 1.00 93.62 87 GLY A CA 1
ATOM 708 C C . GLY A 1 87 ? 7.963 1.165 1.473 1.00 93.62 87 GLY A C 1
ATOM 709 O O . GLY A 1 87 ? 8.845 0.659 0.779 1.00 93.62 87 GLY A O 1
ATOM 710 N N . ILE A 1 88 ? 6.784 1.533 0.955 1.00 93.75 88 ILE A N 1
ATOM 711 C CA . ILE A 1 88 ? 6.368 1.310 -0.449 1.00 93.75 88 ILE A CA 1
ATOM 712 C C . ILE A 1 88 ? 7.293 1.917 -1.515 1.00 93.75 88 ILE A C 1
ATOM 714 O O . ILE A 1 88 ? 7.189 1.560 -2.684 1.00 93.75 88 ILE A O 1
ATOM 718 N N . ASN A 1 89 ? 8.258 2.761 -1.128 1.00 90.69 89 ASN A N 1
ATOM 719 C CA . ASN A 1 89 ? 9.306 3.291 -2.011 1.00 90.69 89 ASN A CA 1
ATOM 720 C C . ASN A 1 89 ? 10.032 2.191 -2.804 1.00 90.69 89 ASN A C 1
ATOM 722 O O . ASN A 1 89 ? 10.448 2.427 -3.935 1.00 90.69 89 ASN A O 1
ATOM 726 N N . VAL A 1 90 ? 10.169 0.987 -2.233 1.00 92.31 90 VAL A N 1
ATOM 727 C CA . VAL A 1 90 ? 10.807 -0.145 -2.919 1.00 92.31 90 VAL A CA 1
ATOM 728 C C . VAL A 1 90 ? 10.080 -0.528 -4.211 1.00 92.31 90 VAL A C 1
ATOM 730 O O . VAL A 1 90 ? 10.746 -0.856 -5.187 1.00 92.31 90 VAL A O 1
ATOM 733 N N . PHE A 1 91 ? 8.749 -0.393 -4.278 1.00 93.75 91 PHE A N 1
ATOM 734 C CA . PHE A 1 91 ? 7.967 -0.708 -5.482 1.00 93.75 91 PHE A CA 1
ATOM 735 C C . PHE A 1 91 ? 8.276 0.228 -6.659 1.00 93.75 91 PHE A C 1
ATOM 737 O O . PHE A 1 91 ? 8.044 -0.137 -7.809 1.00 93.75 91 PHE A O 1
ATOM 744 N N . PHE A 1 92 ? 8.839 1.408 -6.391 1.00 91.44 92 PHE A N 1
ATOM 745 C CA . PHE A 1 92 ? 9.226 2.384 -7.414 1.00 91.44 92 PHE A CA 1
ATOM 746 C C . PHE A 1 92 ? 10.622 2.137 -7.986 1.00 91.44 92 PHE A C 1
ATOM 748 O O . PHE A 1 92 ? 11.034 2.848 -8.906 1.00 91.44 92 PHE A O 1
ATOM 755 N N . ALA A 1 93 ? 11.356 1.145 -7.470 1.00 91.75 93 ALA A N 1
ATOM 756 C CA . ALA A 1 93 ? 12.668 0.804 -7.990 1.00 91.75 93 ALA A CA 1
ATOM 757 C C . ALA A 1 93 ? 12.554 0.436 -9.488 1.00 91.75 93 ALA A C 1
ATOM 759 O O . ALA A 1 93 ? 11.837 -0.511 -9.825 1.00 91.75 93 ALA A O 1
ATOM 760 N N . PRO A 1 94 ? 13.273 1.125 -10.404 1.00 90.88 94 PRO A N 1
ATOM 761 C CA . PRO A 1 94 ? 13.136 0.912 -11.853 1.00 90.88 94 PRO A CA 1
ATOM 762 C C . PRO A 1 94 ? 13.385 -0.528 -12.308 1.00 90.88 94 PRO A C 1
ATOM 764 O O . PRO A 1 94 ? 12.873 -0.957 -13.348 1.00 90.88 94 PRO A O 1
ATOM 767 N N . ILE A 1 95 ? 14.167 -1.271 -11.519 1.00 91.25 95 ILE A N 1
ATOM 768 C CA . ILE A 1 95 ? 14.441 -2.686 -11.733 1.00 91.25 95 ILE A CA 1
ATOM 769 C C . ILE A 1 95 ? 13.170 -3.536 -11.629 1.00 91.25 95 ILE A C 1
ATOM 771 O O . ILE A 1 95 ? 13.030 -4.482 -12.393 1.00 91.25 95 ILE A O 1
ATOM 775 N N . LEU A 1 96 ? 12.214 -3.195 -10.758 1.00 94.38 96 LEU A N 1
ATOM 776 C CA . LEU A 1 96 ? 10.987 -3.977 -10.577 1.00 94.38 96 LEU A CA 1
ATOM 777 C C . LEU A 1 96 ? 9.978 -3.770 -11.710 1.00 94.38 96 LEU A C 1
ATOM 779 O O . LEU A 1 96 ? 9.167 -4.656 -11.951 1.00 94.38 96 LEU A O 1
ATOM 783 N N . ASN A 1 97 ? 10.048 -2.634 -12.416 1.00 95.56 97 ASN A N 1
ATOM 784 C CA . ASN A 1 97 ? 9.147 -2.292 -13.523 1.00 95.56 97 ASN A CA 1
ATOM 785 C C . ASN A 1 97 ? 7.656 -2.392 -13.155 1.00 95.56 97 ASN A C 1
ATOM 787 O O . ASN A 1 97 ? 6.841 -2.889 -13.923 1.00 95.56 97 ASN A O 1
ATOM 791 N N . LEU A 1 98 ? 7.299 -1.942 -11.955 1.00 94.94 98 LEU A N 1
ATOM 792 C CA . LEU A 1 98 ? 5.920 -1.984 -11.479 1.00 94.94 98 LEU A CA 1
ATOM 793 C C . LEU A 1 98 ? 5.167 -0.704 -11.841 1.00 94.94 98 LEU A C 1
ATOM 795 O O . LEU A 1 98 ? 5.759 0.329 -12.160 1.00 94.94 98 LEU A O 1
ATOM 799 N N . LYS A 1 99 ? 3.840 -0.773 -11.716 1.00 93.06 99 LYS A N 1
ATOM 800 C CA . LYS A 1 99 ? 2.941 0.385 -11.650 1.00 93.06 99 LYS A CA 1
ATOM 801 C C . LYS A 1 99 ? 2.385 0.467 -10.224 1.00 93.06 99 LYS A C 1
ATOM 803 O O . LYS A 1 99 ? 1.303 -0.060 -9.985 1.00 93.06 99 LYS A O 1
ATOM 808 N N . PRO A 1 100 ? 3.118 1.047 -9.252 1.00 93.19 100 PRO A N 1
ATOM 809 C CA . PRO A 1 100 ? 2.828 0.819 -7.836 1.00 93.19 100 PRO A CA 1
ATOM 810 C C . PRO A 1 100 ? 1.448 1.303 -7.402 1.00 93.19 100 PRO A C 1
ATOM 812 O O . PRO A 1 100 ? 0.782 0.604 -6.652 1.00 93.19 100 PRO A O 1
ATOM 815 N N . PHE A 1 101 ? 0.997 2.460 -7.896 1.00 91.56 101 PHE A N 1
ATOM 816 C CA . PHE A 1 101 ? -0.326 2.982 -7.558 1.00 91.56 101 PHE A CA 1
ATOM 817 C C . PHE A 1 101 ? -1.444 2.052 -8.055 1.00 91.56 101 PHE A C 1
ATOM 819 O O . PHE A 1 101 ? -2.244 1.584 -7.253 1.00 91.56 101 PHE A O 1
ATOM 826 N N . GLU A 1 102 ? -1.433 1.690 -9.343 1.00 93.31 102 GLU A N 1
ATOM 827 C CA . GLU A 1 102 ? -2.404 0.749 -9.927 1.00 93.31 102 GLU A CA 1
ATOM 828 C C . GLU A 1 102 ? -2.368 -0.626 -9.251 1.00 93.31 102 GLU A C 1
ATOM 830 O O . GLU A 1 102 ? -3.407 -1.235 -9.003 1.00 93.31 102 GLU A O 1
ATOM 835 N N . LEU A 1 103 ? -1.172 -1.105 -8.905 1.00 95.69 103 LEU A N 1
ATOM 836 C CA . LEU A 1 103 ? -0.986 -2.359 -8.187 1.00 95.69 103 LEU A CA 1
ATOM 837 C C . LEU A 1 103 ? -1.623 -2.303 -6.795 1.00 95.69 103 LEU A C 1
ATOM 839 O O . LEU A 1 103 ? -2.394 -3.193 -6.454 1.00 95.69 103 LEU A O 1
ATOM 843 N N . LEU A 1 104 ? -1.363 -1.241 -6.022 1.00 95.81 104 LEU A N 1
ATOM 844 C CA . LEU A 1 104 ? -1.952 -1.031 -4.695 1.00 95.81 104 LEU A CA 1
ATOM 845 C C . LEU A 1 104 ? -3.484 -0.920 -4.760 1.00 95.81 104 LEU A C 1
ATOM 847 O O . LEU A 1 104 ? -4.171 -1.526 -3.942 1.00 95.81 104 LEU A O 1
ATOM 851 N N . LYS A 1 105 ? -4.026 -0.213 -5.758 1.00 94.81 105 LYS A N 1
ATOM 852 C CA . LYS A 1 105 ? -5.475 -0.147 -6.007 1.00 94.81 105 LYS A CA 1
ATOM 853 C C . LYS A 1 105 ? -6.078 -1.504 -6.365 1.00 94.81 105 LYS A C 1
ATOM 855 O O . LYS A 1 105 ? -7.187 -1.821 -5.959 1.00 94.81 105 LYS A O 1
ATOM 860 N N . THR A 1 106 ? -5.361 -2.308 -7.144 1.00 95.75 106 THR A N 1
ATOM 861 C CA . THR A 1 106 ? -5.849 -3.623 -7.573 1.00 95.75 106 THR A CA 1
ATOM 862 C C . THR A 1 106 ? -5.865 -4.603 -6.403 1.00 95.75 106 THR A C 1
ATOM 864 O O . THR A 1 106 ? -6.874 -5.269 -6.169 1.00 95.75 106 THR A O 1
ATOM 867 N N . ILE A 1 107 ? -4.788 -4.654 -5.608 1.00 95.69 107 ILE A N 1
ATOM 868 C CA . ILE A 1 107 ? -4.740 -5.529 -4.429 1.00 95.69 107 ILE A CA 1
ATOM 869 C C . ILE A 1 107 ? -5.732 -5.086 -3.346 1.00 95.69 107 ILE A C 1
ATOM 871 O O . ILE A 1 107 ? -6.254 -5.954 -2.646 1.00 95.69 107 ILE A O 1
ATOM 875 N N . SER A 1 108 ? -6.038 -3.783 -3.232 1.00 96.25 108 SER A N 1
ATOM 876 C CA . SER A 1 108 ? -6.942 -3.258 -2.198 1.00 96.25 108 SER A CA 1
ATOM 877 C C . SER A 1 108 ? -8.392 -3.715 -2.350 1.00 96.25 108 SER A C 1
ATOM 879 O O . SER A 1 108 ? -9.158 -3.690 -1.385 1.00 96.25 108 SER A O 1
ATOM 881 N N . LYS A 1 109 ? -8.765 -4.201 -3.540 1.00 95.12 109 LYS A N 1
ATOM 882 C CA . LYS A 1 109 ? -10.073 -4.827 -3.762 1.00 95.12 109 LYS A CA 1
ATOM 883 C C . LYS A 1 109 ? -10.217 -6.138 -3.000 1.00 95.12 109 LYS A C 1
ATOM 885 O O . LYS A 1 109 ? -11.256 -6.436 -2.413 1.00 95.12 109 LYS A O 1
ATOM 890 N N . LYS A 1 110 ? -9.134 -6.917 -2.950 1.00 93.50 110 LYS A N 1
ATOM 891 C CA . LYS A 1 110 ? -9.090 -8.220 -2.269 1.00 93.50 110 LYS A CA 1
ATOM 892 C C . LYS A 1 110 ? -8.686 -8.088 -0.805 1.00 93.50 110 LYS A C 1
ATOM 894 O O . LYS A 1 110 ? -9.270 -8.755 0.043 1.00 93.50 110 LYS A O 1
ATOM 899 N N . TYR A 1 111 ? -7.714 -7.227 -0.521 1.00 93.94 111 TYR A N 1
ATOM 900 C CA . TYR A 1 111 ? -7.117 -7.067 0.798 1.00 93.94 111 TYR A CA 1
ATOM 901 C C . TYR A 1 111 ? -7.238 -5.616 1.260 1.00 93.94 111 TYR A C 1
ATOM 903 O O . TYR A 1 111 ? -6.567 -4.758 0.695 1.00 93.94 111 TYR A O 1
ATOM 911 N N . PRO A 1 112 ? -8.027 -5.328 2.301 1.00 94.62 112 PRO A N 1
ATOM 912 C CA . PRO A 1 112 ? -7.896 -4.110 3.093 1.00 94.62 112 PRO A CA 1
ATOM 913 C C . PRO A 1 112 ? -6.445 -3.694 3.353 1.00 94.62 112 PRO A C 1
ATOM 915 O O . PRO A 1 112 ? -5.699 -4.434 4.004 1.00 94.62 112 PRO A O 1
ATOM 918 N N . ILE A 1 113 ? -6.036 -2.515 2.876 1.00 96.00 113 ILE A N 1
ATOM 919 C CA . ILE A 1 113 ? -4.672 -2.022 3.093 1.00 96.00 113 ILE A CA 1
ATOM 920 C C . ILE A 1 113 ? -4.612 -0.582 3.608 1.00 96.00 113 ILE A C 1
ATOM 922 O O . ILE A 1 113 ? -5.291 0.322 3.122 1.00 96.00 113 ILE A O 1
ATOM 926 N N . VAL A 1 114 ? -3.706 -0.350 4.555 1.00 96.38 114 VAL A N 1
ATOM 927 C CA . VAL A 1 114 ? -3.269 0.981 4.987 1.00 96.38 114 VAL A CA 1
ATOM 928 C C . VAL A 1 114 ? -1.817 1.153 4.569 1.00 96.38 114 VAL A C 1
ATOM 930 O O . VAL A 1 114 ? -0.969 0.333 4.915 1.00 96.38 114 VAL A O 1
ATOM 933 N N . VAL A 1 115 ? -1.515 2.214 3.829 1.00 96.25 115 VAL A N 1
ATOM 934 C CA . VAL A 1 115 ? -0.218 2.407 3.179 1.00 96.25 115 VAL A CA 1
ATOM 935 C C . VAL A 1 115 ? 0.461 3.674 3.686 1.00 96.25 115 VAL A C 1
ATOM 937 O O . VAL A 1 115 ? -0.057 4.779 3.528 1.00 96.25 115 VAL A O 1
ATOM 940 N N . GLY A 1 116 ? 1.660 3.535 4.249 1.00 95.25 116 GLY A N 1
ATOM 941 C CA . GLY A 1 116 ? 2.530 4.669 4.552 1.00 95.25 116 GLY A CA 1
ATOM 942 C C . GLY A 1 116 ? 3.182 5.215 3.286 1.00 95.25 116 GLY A C 1
ATOM 943 O O . GLY A 1 116 ? 4.032 4.548 2.696 1.00 95.25 116 GLY A O 1
ATOM 944 N N . TRP A 1 117 ? 2.837 6.442 2.889 1.00 93.44 117 TRP A N 1
ATOM 945 C CA . TRP A 1 117 ? 3.340 7.067 1.663 1.00 93.44 117 TRP A CA 1
ATOM 946 C C . TRP A 1 117 ? 4.017 8.416 1.953 1.00 93.44 117 TRP A C 1
ATOM 948 O O . TRP A 1 117 ? 3.576 9.198 2.796 1.00 93.44 117 TRP A O 1
ATOM 958 N N . ARG A 1 118 ? 5.144 8.692 1.287 1.00 90.56 118 ARG A N 1
ATOM 959 C CA . ARG A 1 118 ? 5.817 10.000 1.367 1.00 90.56 118 ARG A CA 1
ATOM 960 C C . ARG A 1 118 ? 5.089 11.063 0.556 1.00 90.56 118 ARG A C 1
ATOM 962 O O . ARG A 1 118 ? 4.871 10.895 -0.632 1.00 90.56 118 ARG A O 1
ATOM 969 N N . GLY A 1 119 ? 4.755 12.173 1.179 1.00 89.62 119 GLY A N 1
ATOM 970 C CA . GLY A 1 119 ? 4.028 13.224 0.491 1.00 89.62 119 GLY A CA 1
ATOM 971 C C . GLY A 1 119 ? 3.564 14.291 1.451 1.00 89.62 119 GLY A C 1
ATOM 972 O O . GLY A 1 119 ? 3.968 14.311 2.617 1.00 89.62 119 GLY A O 1
ATOM 973 N N . HIS A 1 120 ? 2.687 15.150 0.975 1.00 87.69 120 HIS A N 1
ATOM 974 C CA . HIS A 1 120 ? 2.064 16.185 1.782 1.00 87.69 120 HIS A CA 1
ATOM 975 C C . HIS A 1 120 ? 0.658 16.472 1.264 1.00 87.69 120 HIS A C 1
ATOM 977 O O . HIS A 1 120 ? 0.259 15.996 0.206 1.00 87.69 120 HIS A O 1
ATOM 983 N N . ILE A 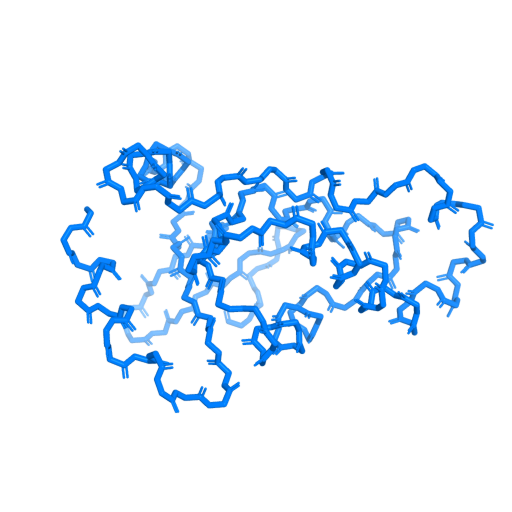1 121 ? -0.103 17.221 2.049 1.00 83.50 121 ILE A N 1
ATOM 984 C CA . ILE A 1 121 ? -1.404 17.743 1.653 1.00 83.50 121 ILE A CA 1
ATOM 985 C C . ILE A 1 121 ? -1.260 19.261 1.661 1.00 83.50 121 ILE A C 1
ATOM 987 O O . ILE A 1 121 ? -0.801 19.826 2.657 1.00 83.50 121 ILE A O 1
ATOM 991 N N . GLU A 1 122 ? -1.610 19.907 0.556 1.00 84.75 122 GLU A N 1
ATOM 992 C CA . GLU A 1 122 ? -1.655 21.364 0.441 1.00 84.75 122 GLU A CA 1
ATOM 993 C C . GLU A 1 122 ? -3.092 21.768 0.090 1.00 84.75 122 GLU A C 1
ATOM 995 O O . GLU A 1 122 ? -3.589 21.489 -1.002 1.00 84.75 122 GLU A O 1
ATOM 1000 N N . GLY A 1 123 ? -3.796 22.372 1.055 1.00 84.62 123 GLY A N 1
ATOM 1001 C CA . GLY A 1 123 ? -5.242 22.590 0.955 1.00 84.62 123 GLY A CA 1
ATOM 1002 C C . GLY A 1 123 ? -6.005 21.263 0.915 1.00 84.62 123 GLY A C 1
ATOM 1003 O O . GLY A 1 123 ? -5.815 20.423 1.790 1.00 84.62 123 GLY A O 1
ATOM 1004 N N . ASP A 1 124 ? -6.830 21.075 -0.116 1.00 82.75 124 ASP A N 1
ATOM 1005 C CA . ASP A 1 124 ? -7.568 19.826 -0.370 1.00 82.75 124 ASP A CA 1
ATOM 1006 C C . ASP A 1 124 ? -6.831 18.886 -1.337 1.00 82.75 124 ASP A C 1
ATOM 1008 O O . ASP A 1 124 ? -7.338 17.819 -1.693 1.00 82.75 124 ASP A O 1
ATOM 1012 N N . GLN A 1 125 ? -5.639 19.278 -1.796 1.00 79.94 125 GLN A N 1
ATOM 1013 C CA . GLN A 1 125 ? -4.880 18.513 -2.771 1.00 79.94 125 GLN A CA 1
ATOM 1014 C C . GLN A 1 125 ? -3.834 17.640 -2.076 1.00 79.94 125 GLN A C 1
ATOM 1016 O O . GLN A 1 125 ? -2.983 18.111 -1.319 1.00 79.94 125 GLN A O 1
ATOM 1021 N N . LEU A 1 126 ? -3.916 16.341 -2.345 1.00 81.44 126 LEU A N 1
ATOM 1022 C CA . LEU A 1 126 ? -2.930 15.354 -1.933 1.00 81.44 126 LEU A CA 1
ATOM 1023 C C . LEU A 1 126 ? -1.769 15.368 -2.928 1.00 81.44 126 LEU A C 1
ATOM 1025 O O . LEU A 1 126 ? -2.027 15.334 -4.118 1.00 81.44 126 LEU A O 1
ATOM 1029 N 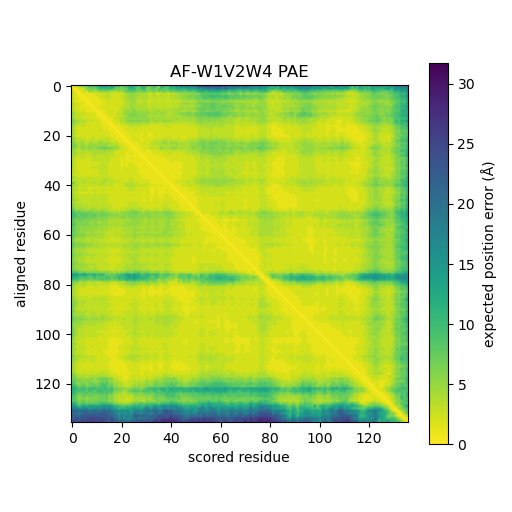N . TYR A 1 127 ? -0.532 15.380 -2.432 1.00 82.75 127 TYR A N 1
ATOM 1030 C CA . TYR A 1 127 ? 0.685 15.250 -3.228 1.00 82.75 127 TYR A CA 1
ATOM 1031 C C . TYR A 1 127 ? 1.464 14.018 -2.786 1.00 82.75 127 TYR A C 1
ATOM 1033 O O . TYR A 1 127 ? 2.026 13.987 -1.684 1.00 82.75 127 TYR A O 1
ATOM 1041 N N . LEU A 1 128 ? 1.529 13.007 -3.646 1.00 82.44 128 LEU A N 1
ATOM 1042 C CA . LEU A 1 128 ? 2.312 11.797 -3.419 1.00 82.44 128 LEU A CA 1
ATOM 1043 C C . LEU A 1 128 ? 3.682 11.906 -4.095 1.00 82.44 128 LEU A C 1
ATOM 1045 O O . LEU A 1 128 ? 3.820 12.127 -5.299 1.00 82.44 128 LEU A O 1
ATOM 1049 N N . GLU A 1 129 ? 4.740 11.739 -3.309 1.00 81.56 129 GLU A N 1
ATOM 1050 C CA . GLU A 1 129 ? 6.102 11.733 -3.824 1.00 81.56 129 GLU A CA 1
ATOM 1051 C C . GLU A 1 129 ? 6.465 10.342 -4.333 1.00 81.56 129 GLU A C 1
ATOM 1053 O O . GLU A 1 129 ? 6.301 9.333 -3.638 1.00 81.56 129 GLU A O 1
ATOM 1058 N N . HIS A 1 130 ? 7.045 10.299 -5.530 1.00 73.94 130 HIS A N 1
ATOM 1059 C CA . HIS A 1 130 ? 7.793 9.145 -6.004 1.00 73.94 130 HIS A CA 1
ATOM 1060 C C . HIS A 1 130 ? 9.031 9.614 -6.780 1.00 73.94 130 HIS A C 1
ATOM 1062 O O . HIS A 1 130 ? 8.963 10.537 -7.586 1.00 73.94 130 HIS A O 1
ATOM 1068 N N . ASN A 1 131 ? 10.195 8.998 -6.548 1.00 59.25 131 ASN A N 1
ATOM 1069 C CA . ASN A 1 131 ? 11.458 9.367 -7.215 1.00 59.25 131 ASN A CA 1
ATOM 1070 C C . ASN A 1 131 ? 11.794 10.878 -7.155 1.00 59.25 131 ASN A C 1
ATOM 1072 O O . ASN A 1 131 ? 12.267 11.440 -8.141 1.00 59.25 131 ASN A O 1
ATOM 1076 N N . ASN A 1 132 ? 11.537 11.537 -6.017 1.00 52.53 132 ASN A N 1
ATOM 1077 C CA . ASN A 1 132 ? 11.691 12.991 -5.817 1.00 52.53 132 ASN A CA 1
ATOM 1078 C C . ASN A 1 132 ? 10.858 13.870 -6.772 1.00 52.53 132 ASN A C 1
ATOM 1080 O O . ASN A 1 132 ? 11.163 15.048 -6.938 1.00 52.53 132 ASN A O 1
ATOM 1084 N N . ASN A 1 133 ? 9.817 13.315 -7.396 1.00 54.91 133 ASN A N 1
ATOM 1085 C CA . ASN A 1 133 ? 8.864 14.057 -8.208 1.00 54.91 133 ASN A CA 1
ATOM 1086 C C . ASN A 1 133 ? 7.485 13.959 -7.531 1.00 54.91 133 ASN A C 1
ATOM 1088 O O . ASN A 1 133 ? 6.987 12.842 -7.357 1.00 54.91 133 ASN A O 1
ATOM 1092 N N . PRO A 1 134 ? 6.868 15.075 -7.112 1.00 50.84 134 PRO A N 1
ATOM 1093 C CA . PRO A 1 134 ? 5.481 15.055 -6.678 1.00 50.84 134 PRO A CA 1
ATOM 1094 C C . PRO A 1 134 ? 4.621 14.806 -7.919 1.00 50.84 134 PRO A C 1
ATOM 1096 O O . PRO A 1 134 ? 4.593 15.619 -8.846 1.00 50.84 134 PRO A O 1
ATOM 1099 N N . LYS A 1 135 ? 3.965 13.651 -7.987 1.00 50.56 135 LYS A N 1
ATOM 1100 C CA . LYS A 1 135 ? 2.923 13.404 -8.982 1.00 50.56 135 LYS A CA 1
ATOM 1101 C C . LYS A 1 135 ? 1.750 12.750 -8.283 1.00 50.56 135 LYS A C 1
ATOM 1103 O O . LYS A 1 135 ? 1.941 11.733 -7.620 1.00 50.56 135 LYS A O 1
ATOM 1108 N N . HIS A 1 136 ? 0.579 13.308 -8.585 1.00 50.16 136 HIS A N 1
ATOM 1109 C CA . HIS A 1 136 ? -0.737 13.039 -8.008 1.00 50.16 136 HIS A CA 1
ATOM 1110 C C . HIS A 1 136 ? -0.973 13.849 -6.754 1.00 50.16 136 HIS A C 1
ATOM 1112 O O . HIS A 1 136 ? -0.316 13.534 -5.738 1.00 50.16 136 HIS A O 1
#

Solvent-accessible surface area (backbone atoms only — not comparable to full-atom values): 7788 Å² total; per-residue (Å²): 107,69,68,63,50,59,54,44,71,73,37,71,86,47,70,62,22,67,44,78,47,70,30,53,90,90,66,48,54,73,56,54,52,49,52,42,22,71,77,68,65,27,42,73,43,55,42,60,77,55,59,52,76,72,62,71,71,47,58,52,90,54,30,54,79,46,47,58,60,53,36,50,58,61,54,70,77,56,99,51,83,35,38,35,37,32,62,52,69,60,48,70,38,77,78,56,45,50,55,55,68,65,48,52,52,56,48,11,50,83,42,39,33,38,36,42,43,48,23,49,68,62,89,93,44,64,36,36,50,53,95,92,40,78,59,88

Secondary structure (DSSP, 8-state):
-HHHHHHHHHHTTSSS-EEEEEE-TTSSHHHHHHHHHHHH--EEEEGGGGS-GGGGGS-TTTHHHHHHHHHHHHHTT---S-EEEE-GGGGG-TTT---HHHHHHHHHHHS-EEEEEEEEEETTEEEEEETTEE--

Organism: NCBI:txid1403949